Protein AF-A0A2N1XE10-F1 (afdb_monomer_lite)

Structure (mmCIF, N/CA/C/O backbone):
data_AF-A0A2N1XE10-F1
#
_entry.id   AF-A0A2N1XE10-F1
#
loop_
_atom_site.group_PDB
_atom_site.id
_atom_site.type_symbol
_atom_site.label_atom_id
_atom_site.label_alt_id
_atom_site.label_comp_id
_atom_site.label_asym_id
_atom_site.label_entity_id
_atom_site.label_seq_id
_atom_site.pdbx_PDB_ins_code
_atom_site.Cartn_x
_atom_site.Cartn_y
_atom_site.Cartn_z
_atom_site.occupancy
_atom_site.B_iso_or_equiv
_atom_site.auth_seq_id
_atom_site.auth_comp_id
_atom_site.auth_asym_id
_atom_site.auth_atom_id
_atom_site.pdbx_PDB_model_num
ATOM 1 N N . MET A 1 1 ? -8.753 -11.647 -10.213 1.00 53.75 1 MET A N 1
ATOM 2 C CA . MET A 1 1 ? -7.416 -12.045 -10.712 1.00 53.75 1 MET A CA 1
ATOM 3 C C . MET A 1 1 ? -6.484 -12.242 -9.524 1.00 53.75 1 MET A C 1
ATOM 5 O O . MET A 1 1 ? -6.703 -11.596 -8.513 1.00 53.75 1 MET A O 1
ATOM 9 N N . SER A 1 2 ? -5.475 -13.111 -9.622 1.00 76.75 2 SER A N 1
ATOM 10 C CA . SER A 1 2 ? -4.464 -13.300 -8.570 1.00 76.75 2 SER A CA 1
ATOM 11 C C . SER A 1 2 ? -3.172 -12.560 -8.915 1.00 76.75 2 SER A C 1
ATOM 13 O O . SER A 1 2 ? -2.687 -12.684 -10.038 1.00 76.75 2 SER A O 1
ATOM 15 N N . TYR A 1 3 ? -2.591 -11.858 -7.947 1.00 86.38 3 TYR A N 1
ATOM 16 C CA . TYR A 1 3 ? -1.223 -11.346 -8.006 1.00 86.38 3 TYR A CA 1
ATOM 17 C C . TYR A 1 3 ? -0.330 -12.139 -7.051 1.00 86.38 3 TYR A C 1
ATOM 19 O O . TYR A 1 3 ? -0.805 -12.880 -6.190 1.00 86.38 3 TYR A O 1
ATOM 27 N N . THR A 1 4 ? 0.981 -11.994 -7.200 1.00 89.38 4 THR A N 1
ATOM 28 C CA . THR A 1 4 ? 1.950 -12.519 -6.237 1.00 89.38 4 THR A CA 1
ATOM 29 C C . THR A 1 4 ? 2.837 -11.377 -5.791 1.00 89.38 4 THR A C 1
ATOM 31 O O . THR A 1 4 ? 3.398 -10.660 -6.619 1.00 89.38 4 THR A O 1
ATOM 34 N N . LEU A 1 5 ? 2.959 -11.201 -4.481 1.00 88.69 5 LEU A N 1
ATOM 35 C CA . LEU A 1 5 ? 3.902 -10.252 -3.920 1.00 88.69 5 LEU A CA 1
ATOM 36 C C . LEU A 1 5 ? 5.252 -10.925 -3.746 1.00 88.69 5 LEU A C 1
ATOM 38 O O . LEU A 1 5 ? 5.361 -12.070 -3.313 1.00 88.69 5 LEU A O 1
ATOM 42 N N . HIS A 1 6 ? 6.307 -10.178 -4.053 1.00 89.62 6 HIS A N 1
ATOM 43 C CA . HIS A 1 6 ? 7.624 -10.573 -3.595 1.00 89.62 6 HIS A CA 1
ATOM 44 C C . HIS A 1 6 ? 7.621 -10.636 -2.062 1.00 89.62 6 HIS A C 1
ATOM 46 O O . HIS A 1 6 ? 7.027 -9.783 -1.405 1.00 89.62 6 HIS A O 1
ATOM 52 N N . ARG A 1 7 ? 8.338 -11.598 -1.478 1.00 91.12 7 ARG A N 1
ATOM 53 C CA . ARG A 1 7 ? 8.363 -11.820 -0.022 1.00 91.12 7 ARG A CA 1
ATOM 54 C C . ARG A 1 7 ? 8.777 -10.570 0.773 1.00 91.12 7 ARG A C 1
ATOM 56 O O . ARG A 1 7 ? 8.369 -10.401 1.917 1.00 91.12 7 ARG A O 1
ATOM 63 N N . ASP A 1 8 ? 9.625 -9.717 0.195 1.00 88.00 8 ASP A N 1
ATOM 64 C CA . ASP A 1 8 ? 9.962 -8.403 0.770 1.00 88.00 8 ASP A CA 1
ATOM 65 C C . ASP A 1 8 ? 8.778 -7.434 0.743 1.00 88.00 8 ASP A C 1
ATOM 67 O O . ASP A 1 8 ? 8.508 -6.781 1.742 1.00 88.00 8 ASP A O 1
ATOM 71 N N . ALA A 1 9 ? 8.018 -7.392 -0.351 1.00 88.25 9 ALA A N 1
ATOM 72 C CA . ALA A 1 9 ? 6.837 -6.541 -0.462 1.00 88.25 9 ALA A CA 1
ATOM 73 C C . ALA A 1 9 ? 5.732 -6.962 0.522 1.00 88.25 9 ALA A C 1
ATOM 75 O O . ALA A 1 9 ? 5.098 -6.104 1.130 1.00 88.25 9 ALA A O 1
ATOM 76 N N . GLU A 1 10 ? 5.548 -8.267 0.751 1.00 92.44 10 GLU A N 1
ATOM 77 C CA . GLU A 1 10 ? 4.642 -8.764 1.800 1.00 92.44 10 GLU A CA 1
ATOM 78 C C . GLU A 1 10 ? 5.054 -8.267 3.192 1.00 92.44 10 GLU A C 1
ATOM 80 O O . GLU A 1 10 ? 4.208 -7.854 3.991 1.00 92.44 10 GLU A O 1
ATOM 85 N N . ARG A 1 11 ? 6.363 -8.276 3.487 1.00 93.25 11 ARG A N 1
ATOM 86 C CA . ARG A 1 11 ? 6.899 -7.767 4.758 1.00 93.25 11 ARG A CA 1
ATOM 87 C C . ARG A 1 11 ? 6.675 -6.268 4.907 1.00 93.25 11 ARG A C 1
ATOM 89 O O . ARG A 1 11 ? 6.226 -5.841 5.969 1.00 93.25 11 ARG A O 1
ATOM 96 N N . GLU A 1 12 ? 6.950 -5.495 3.862 1.00 91.94 12 GLU A N 1
ATOM 97 C CA . GLU A 1 12 ? 6.745 -4.045 3.856 1.00 91.94 12 GLU A CA 1
ATOM 98 C C . GLU A 1 12 ? 5.266 -3.682 4.038 1.00 91.94 12 GLU A C 1
ATOM 100 O O . GLU A 1 12 ? 4.932 -2.840 4.875 1.00 91.94 12 GLU A O 1
ATOM 105 N N . LEU A 1 13 ? 4.355 -4.380 3.350 1.00 94.12 13 LEU A N 1
ATOM 106 C CA . LEU A 1 13 ? 2.913 -4.188 3.510 1.00 94.12 13 LEU A CA 1
ATOM 107 C C . LEU A 1 13 ? 2.464 -4.469 4.952 1.00 94.12 13 LEU A C 1
ATOM 109 O O . LEU A 1 13 ? 1.746 -3.667 5.557 1.00 94.12 13 LEU A O 1
ATOM 113 N N . ALA A 1 14 ? 2.926 -5.577 5.539 1.00 95.69 14 ALA A N 1
ATOM 114 C CA . ALA A 1 14 ? 2.623 -5.927 6.925 1.00 95.69 14 ALA A CA 1
ATOM 115 C C . ALA A 1 14 ? 3.198 -4.905 7.924 1.00 95.69 14 ALA A C 1
ATOM 117 O O . ALA A 1 14 ? 2.539 -4.554 8.912 1.00 95.69 14 ALA A O 1
ATOM 118 N N . HIS A 1 15 ? 4.411 -4.407 7.671 1.00 95.31 15 HIS A N 1
ATOM 119 C CA . HIS A 1 15 ? 5.053 -3.383 8.489 1.00 95.31 15 HIS A CA 1
ATOM 120 C C . HIS A 1 15 ? 4.277 -2.058 8.442 1.00 95.31 15 HIS A C 1
ATOM 122 O O . HIS A 1 15 ? 3.931 -1.513 9.495 1.00 95.31 15 HIS A O 1
ATOM 128 N N . ALA A 1 16 ? 3.907 -1.595 7.247 1.00 92.06 16 ALA A N 1
ATOM 129 C CA . ALA A 1 16 ? 3.101 -0.394 7.049 1.00 92.06 16 ALA A CA 1
ATOM 130 C C . ALA A 1 16 ? 1.713 -0.515 7.701 1.00 92.06 16 ALA A C 1
ATOM 132 O O . ALA A 1 16 ? 1.284 0.385 8.428 1.00 92.06 16 ALA A O 1
ATOM 133 N N . ALA A 1 17 ? 1.034 -1.657 7.546 1.00 94.50 17 ALA A N 1
ATOM 134 C CA . ALA A 1 17 ? -0.254 -1.901 8.194 1.00 94.50 17 ALA A CA 1
ATOM 135 C C . ALA A 1 17 ? -0.145 -1.839 9.728 1.00 94.50 17 ALA A C 1
ATOM 137 O O . ALA A 1 17 ? -0.983 -1.229 10.401 1.00 94.50 17 ALA A O 1
ATOM 138 N N . ARG A 1 18 ? 0.918 -2.423 10.302 1.00 96.50 18 ARG A N 1
ATOM 139 C CA . ARG A 1 18 ? 1.193 -2.346 11.745 1.00 96.50 18 ARG A CA 1
ATOM 140 C C . ARG A 1 18 ? 1.459 -0.912 12.195 1.00 96.50 18 ARG A C 1
ATOM 142 O O . ARG A 1 18 ? 0.963 -0.529 13.256 1.00 96.50 18 ARG A O 1
ATOM 149 N N . PHE A 1 19 ? 2.215 -0.145 11.414 1.00 94.00 19 PHE A N 1
ATOM 150 C CA . PHE A 1 19 ? 2.480 1.265 11.676 1.00 94.00 19 PHE A CA 1
ATOM 151 C C . PHE A 1 19 ? 1.178 2.072 11.699 1.00 94.00 19 PHE A C 1
ATOM 153 O O . PHE A 1 19 ? 0.852 2.658 12.727 1.00 94.00 19 PHE A O 1
ATOM 160 N N . TYR A 1 20 ? 0.366 2.014 10.640 1.00 91.31 20 TYR A N 1
ATOM 161 C CA . TYR A 1 20 ? -0.894 2.764 10.582 1.00 91.31 20 TYR A CA 1
ATOM 162 C C . TYR A 1 20 ? -1.877 2.359 11.675 1.00 91.31 20 TYR A C 1
ATOM 164 O O . TYR A 1 20 ? -2.584 3.209 12.213 1.00 91.31 20 TYR A O 1
ATOM 172 N N . ARG A 1 21 ? -1.884 1.079 12.063 1.00 94.69 21 ARG A N 1
ATOM 173 C CA . ARG A 1 21 ? -2.705 0.609 13.184 1.00 94.69 21 ARG A CA 1
ATOM 174 C C . ARG A 1 21 ? -2.287 1.247 14.500 1.00 94.69 21 ARG A C 1
ATOM 176 O O . ARG A 1 21 ? -3.152 1.546 15.318 1.00 94.69 21 ARG A O 1
ATOM 183 N N . ARG A 1 22 ? -0.980 1.417 14.707 1.00 95.06 22 ARG A N 1
ATOM 184 C CA . ARG A 1 22 ? -0.416 2.027 15.913 1.00 95.06 22 ARG A CA 1
ATOM 185 C C . ARG A 1 22 ? -0.638 3.538 15.934 1.00 95.06 22 ARG A C 1
ATOM 187 O O . ARG A 1 22 ? -1.080 4.047 16.953 1.00 95.06 22 ARG A O 1
ATOM 194 N N . GLU A 1 23 ? -0.369 4.224 14.826 1.00 92.25 23 GLU A N 1
ATOM 195 C CA . GLU A 1 23 ? -0.385 5.693 14.777 1.00 92.25 23 GLU A CA 1
ATOM 196 C C . GLU A 1 23 ? -1.781 6.293 14.539 1.00 92.25 23 GLU A C 1
ATOM 198 O O . GLU A 1 23 ? -2.071 7.381 15.024 1.00 92.25 23 GLU A O 1
ATOM 203 N N . GLY A 1 24 ? -2.659 5.613 13.793 1.00 86.38 24 GLY A N 1
ATOM 204 C CA . GLY A 1 24 ? -3.966 6.161 13.392 1.00 86.38 24 GLY A CA 1
ATOM 205 C C . GLY A 1 24 ? -5.152 5.218 13.577 1.00 86.38 24 GLY A C 1
ATOM 206 O O . GLY A 1 24 ? -6.262 5.524 13.137 1.00 86.38 24 GLY A O 1
ATOM 207 N N . GLY A 1 25 ? -4.941 4.078 14.235 1.00 92.75 25 GLY A N 1
ATOM 208 C CA . GLY A 1 25 ? -5.999 3.135 14.570 1.00 92.75 25 GLY A CA 1
ATOM 209 C C . GLY A 1 25 ? -6.563 2.364 13.374 1.00 92.75 25 GLY A C 1
ATOM 210 O O . GLY A 1 25 ? -6.094 2.442 12.239 1.00 92.75 25 GLY A O 1
ATOM 211 N N . ARG A 1 26 ? -7.607 1.573 13.651 1.00 95.00 26 ARG A N 1
ATOM 212 C CA . ARG A 1 26 ? -8.156 0.585 12.706 1.00 95.00 26 ARG A CA 1
ATOM 213 C C . ARG A 1 26 ? -8.680 1.200 11.410 1.00 95.00 26 ARG A C 1
ATOM 215 O O . ARG A 1 26 ? -8.460 0.628 10.350 1.00 95.00 26 ARG A O 1
ATOM 222 N N . ALA A 1 27 ? -9.353 2.346 11.495 1.00 93.12 27 ALA A N 1
ATOM 223 C CA . ALA A 1 27 ? -9.940 2.998 10.326 1.00 93.12 27 ALA A CA 1
ATOM 224 C C . ALA A 1 27 ? -8.867 3.45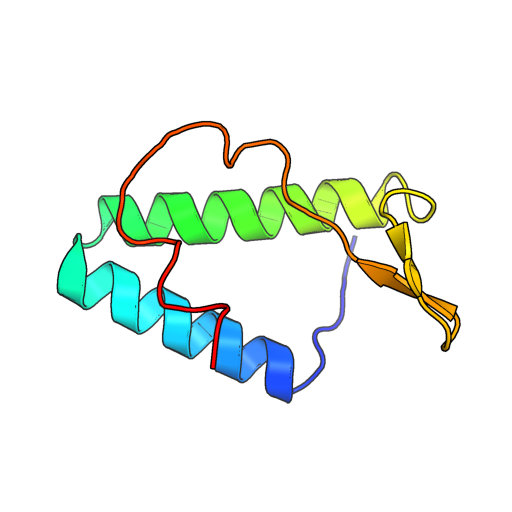6 9.326 1.00 93.12 27 ALA A C 1
ATOM 226 O O . ALA A 1 27 ? -9.058 3.321 8.120 1.00 93.12 27 ALA A O 1
ATOM 227 N N . LEU A 1 28 ? -7.724 3.952 9.817 1.00 90.38 28 LEU A N 1
ATOM 228 C CA . LEU A 1 28 ? -6.624 4.357 8.947 1.00 90.38 28 LEU A CA 1
ATOM 229 C C . LEU A 1 28 ? -5.922 3.147 8.322 1.00 90.38 28 LEU A C 1
ATOM 231 O O . LEU A 1 28 ? -5.612 3.178 7.136 1.00 90.38 28 LEU A O 1
ATOM 235 N N . THR A 1 29 ? -5.717 2.069 9.085 1.00 94.56 29 THR A N 1
ATOM 236 C CA . THR A 1 29 ? -5.167 0.817 8.538 1.00 94.56 29 THR A CA 1
ATOM 237 C C . THR A 1 29 ? -6.049 0.232 7.445 1.00 94.56 29 THR A C 1
ATOM 239 O O . THR A 1 29 ? -5.519 -0.190 6.426 1.00 94.56 29 THR A O 1
ATOM 242 N N . ALA A 1 30 ? -7.371 0.210 7.650 1.00 94.44 30 ALA A N 1
ATOM 243 C CA . ALA A 1 30 ? -8.313 -0.305 6.66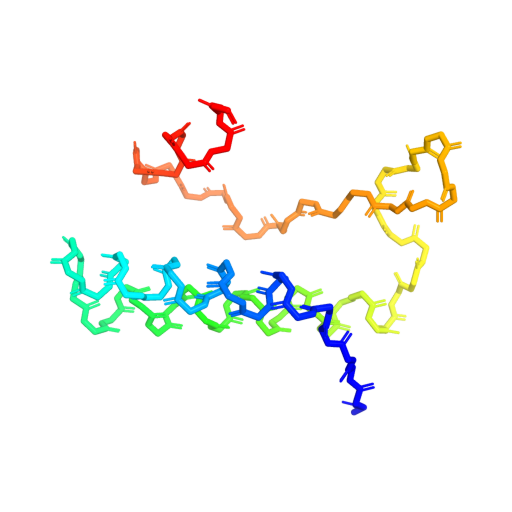1 1.00 94.44 30 ALA A CA 1
ATOM 244 C C . ALA A 1 30 ? -8.210 0.487 5.353 1.00 94.44 30 ALA A C 1
ATOM 246 O O . ALA A 1 30 ? -7.907 -0.094 4.323 1.00 94.44 30 ALA A O 1
ATOM 247 N N . ARG A 1 31 ? -8.287 1.824 5.426 1.00 92.88 31 ARG A N 1
ATOM 248 C CA . ARG A 1 31 ? -8.123 2.691 4.247 1.00 92.88 31 ARG A CA 1
ATOM 249 C C . ARG A 1 31 ? -6.796 2.482 3.518 1.00 92.88 31 ARG A C 1
ATOM 251 O O . ARG A 1 31 ? -6.761 2.546 2.299 1.00 92.88 31 ARG A O 1
ATOM 258 N N . PHE A 1 32 ? -5.707 2.264 4.254 1.00 93.06 32 PHE A N 1
ATOM 259 C CA . PHE A 1 32 ? -4.405 1.969 3.655 1.00 93.06 32 PHE A CA 1
ATOM 260 C C . PHE A 1 32 ? -4.411 0.642 2.878 1.00 93.06 32 PHE A C 1
ATOM 262 O O . PHE A 1 32 ? -3.872 0.586 1.777 1.00 93.06 32 PHE A O 1
ATOM 269 N N . LEU A 1 33 ? -5.011 -0.409 3.442 1.00 94.62 33 LEU A N 1
ATOM 270 C CA . LEU A 1 33 ? -5.101 -1.715 2.785 1.00 94.62 33 LEU A CA 1
ATOM 271 C C . LEU A 1 33 ? -6.054 -1.686 1.584 1.00 94.62 33 LEU A C 1
ATOM 273 O O . LEU A 1 33 ? -5.725 -2.264 0.554 1.00 94.62 33 LEU A O 1
ATOM 277 N N . ASP A 1 34 ? -7.172 -0.968 1.691 1.00 94.00 34 ASP A N 1
ATOM 278 C CA . ASP A 1 34 ? -8.114 -0.776 0.583 1.00 94.00 34 ASP A CA 1
ATOM 279 C C . ASP A 1 34 ? -7.431 -0.064 -0.597 1.00 94.00 34 ASP A C 1
ATOM 281 O O . ASP A 1 34 ? -7.573 -0.467 -1.746 1.00 94.00 34 ASP A O 1
ATOM 285 N N . GLU A 1 35 ? -6.628 0.966 -0.315 1.00 92.31 35 GLU A N 1
ATOM 286 C CA . GLU A 1 35 ? -5.875 1.699 -1.338 1.00 92.31 35 GLU A CA 1
ATOM 287 C C . GLU A 1 35 ? -4.785 0.844 -1.997 1.00 92.31 35 GLU A C 1
ATOM 289 O O . GLU A 1 35 ? -4.521 0.960 -3.199 1.00 92.31 35 GLU A O 1
ATOM 294 N N . PHE A 1 36 ? -4.135 -0.013 -1.209 1.00 92.19 36 PHE A N 1
ATOM 295 C CA . PHE A 1 36 ? -3.178 -0.973 -1.735 1.00 92.19 36 PHE A CA 1
ATOM 296 C C . PHE A 1 36 ? -3.857 -1.946 -2.705 1.00 92.19 36 PHE A C 1
ATOM 298 O O . PHE A 1 36 ? -3.373 -2.112 -3.822 1.00 92.19 36 PHE A O 1
ATOM 305 N N . GLU A 1 37 ? -4.989 -2.535 -2.315 1.00 92.12 37 GLU A N 1
ATOM 306 C CA . GLU A 1 37 ? -5.719 -3.474 -3.171 1.00 92.12 37 GLU A CA 1
ATOM 307 C C . GLU A 1 37 ? -6.214 -2.781 -4.448 1.00 92.12 37 GLU A C 1
ATOM 309 O O . GLU A 1 37 ? -5.970 -3.276 -5.546 1.00 92.12 37 GLU A O 1
ATOM 314 N N . HIS A 1 38 ? -6.767 -1.571 -4.330 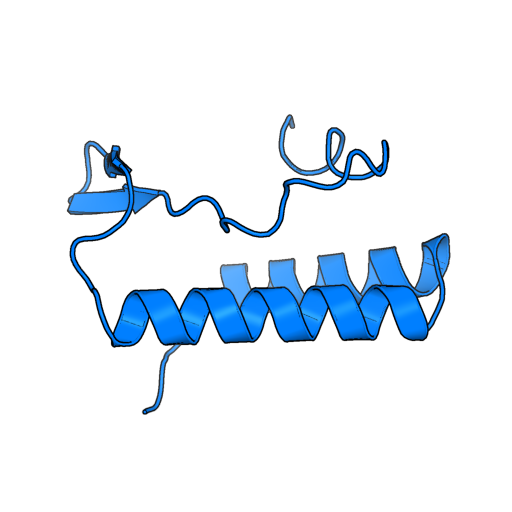1.00 90.94 38 HIS A N 1
ATOM 315 C CA . HIS A 1 38 ? -7.177 -0.774 -5.486 1.00 90.94 38 HIS A CA 1
ATOM 316 C C . HIS A 1 38 ? -6.014 -0.492 -6.455 1.00 90.94 38 HIS A C 1
ATOM 318 O O . HIS A 1 38 ? -6.167 -0.560 -7.675 1.00 90.94 38 HIS A O 1
ATOM 324 N N . SER A 1 39 ? -4.817 -0.217 -5.928 1.00 89.81 39 SER A N 1
ATOM 325 C CA . SER A 1 39 ? -3.613 -0.042 -6.752 1.00 89.81 39 SER A CA 1
ATOM 326 C C . SER A 1 39 ? -3.249 -1.312 -7.517 1.00 89.81 39 SER A C 1
ATOM 328 O O . SER A 1 39 ? -2.821 -1.241 -8.670 1.00 89.81 39 SER A O 1
ATOM 330 N N . VAL A 1 40 ? -3.391 -2.472 -6.876 1.00 90.31 40 VAL A N 1
ATOM 331 C CA . VAL A 1 40 ? -3.093 -3.767 -7.490 1.00 90.31 40 VAL A CA 1
ATOM 332 C C . VAL A 1 40 ? -4.112 -4.105 -8.573 1.00 90.31 40 VAL A C 1
ATOM 334 O O . VAL A 1 40 ? -3.711 -4.529 -9.656 1.00 90.31 40 VAL A O 1
ATOM 337 N N . GLU A 1 41 ? -5.398 -3.858 -8.331 1.00 90.19 41 GLU A N 1
ATOM 338 C CA . GLU A 1 41 ? -6.456 -4.008 -9.335 1.00 90.19 41 GLU A CA 1
ATOM 339 C C . GLU A 1 41 ? -6.142 -3.186 -10.591 1.00 90.19 41 GLU A C 1
ATOM 341 O O . GLU A 1 41 ? -6.096 -3.739 -11.691 1.00 90.19 41 GLU A O 1
ATOM 346 N N . LEU A 1 42 ? -5.790 -1.906 -10.430 1.00 89.31 42 LEU A N 1
ATOM 347 C CA . LEU A 1 42 ? -5.407 -1.041 -11.549 1.00 89.31 42 LEU A CA 1
ATOM 348 C C . LEU A 1 42 ? -4.186 -1.563 -12.317 1.00 89.31 42 LEU A C 1
ATOM 350 O O . LEU A 1 42 ? -4.143 -1.475 -13.544 1.00 89.31 42 LEU A O 1
ATOM 354 N N . LEU A 1 43 ? -3.184 -2.104 -11.620 1.00 87.50 43 LEU A N 1
ATOM 355 C CA . LEU A 1 43 ? -1.982 -2.653 -12.254 1.00 87.50 43 LEU A CA 1
ATOM 356 C C . LEU A 1 43 ? -2.252 -3.957 -13.006 1.00 87.50 43 LEU A C 1
ATOM 358 O O . LEU A 1 43 ? -1.614 -4.216 -14.027 1.00 87.50 43 LEU A O 1
ATOM 362 N N . ILE A 1 44 ? -3.195 -4.765 -12.526 1.00 87.75 44 ILE A N 1
ATOM 363 C CA . ILE A 1 44 ? -3.655 -5.967 -13.225 1.00 87.75 44 ILE A CA 1
ATOM 364 C C . ILE A 1 44 ? -4.442 -5.577 -14.481 1.00 87.75 44 ILE A C 1
ATOM 366 O O . ILE A 1 44 ? -4.216 -6.152 -15.546 1.00 87.75 44 ILE A O 1
ATOM 370 N N . GLU A 1 45 ? -5.357 -4.613 -14.365 1.00 90.62 45 GLU A N 1
ATOM 371 C CA . GLU A 1 45 ? -6.209 -4.156 -15.470 1.00 90.62 45 GLU A CA 1
ATOM 372 C C . GLU A 1 45 ? -5.424 -3.386 -16.537 1.00 90.62 45 GLU A C 1
ATOM 374 O O . GLU A 1 45 ? -5.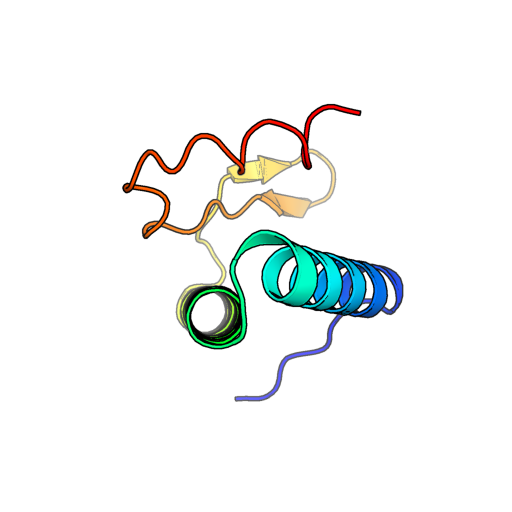715 -3.482 -17.733 1.00 90.62 45 GLU A O 1
ATOM 379 N N . HIS A 1 46 ? -4.393 -2.648 -16.123 1.00 89.00 46 HIS A N 1
ATOM 380 C CA . HIS A 1 46 ? -3.594 -1.809 -17.005 1.00 89.00 46 HIS A CA 1
ATOM 381 C C . HIS A 1 46 ? -2.081 -1.981 -16.761 1.00 89.00 46 HIS A C 1
ATOM 383 O O . HIS A 1 46 ? -1.426 -1.056 -16.284 1.00 89.00 46 HIS A O 1
ATOM 389 N N . PRO A 1 47 ? -1.458 -3.100 -17.181 1.00 84.31 47 PRO A N 1
ATOM 390 C CA . PRO A 1 47 ? -0.049 -3.406 -16.875 1.00 84.31 47 PRO A CA 1
ATOM 391 C C . PRO A 1 47 ? 0.982 -2.378 -17.374 1.00 84.31 47 PRO A C 1
ATOM 393 O O . PRO A 1 47 ? 2.129 -2.362 -16.933 1.00 84.31 47 PRO A O 1
ATOM 396 N N . GLY A 1 48 ? 0.595 -1.521 -18.324 1.00 84.75 48 GLY A N 1
ATOM 397 C CA . GLY A 1 48 ? 1.451 -0.472 -18.876 1.00 84.75 48 GLY A CA 1
ATOM 398 C C . GLY A 1 48 ? 1.529 0.810 -18.040 1.00 84.75 48 GLY A C 1
ATOM 399 O O . GLY A 1 48 ? 2.329 1.685 -18.379 1.00 84.75 48 GLY A O 1
ATOM 400 N N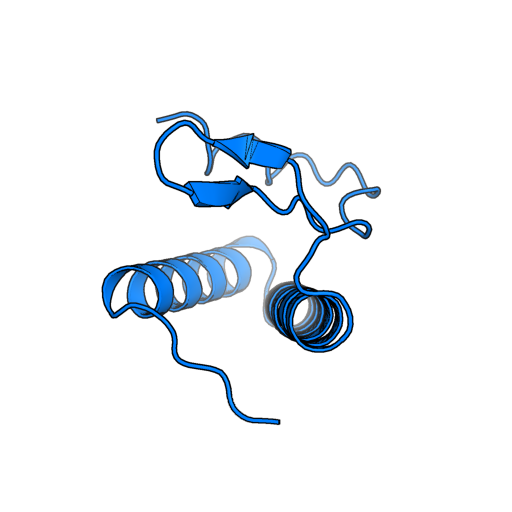 . ILE A 1 49 ? 0.720 0.959 -16.984 1.00 84.00 49 ILE A N 1
ATOM 401 C CA . ILE A 1 49 ? 0.707 2.179 -16.164 1.00 84.00 49 ILE A CA 1
ATOM 402 C C . ILE A 1 49 ? 1.919 2.239 -15.226 1.00 84.00 49 ILE A C 1
ATOM 404 O O . ILE A 1 49 ? 2.475 1.226 -14.808 1.00 84.00 49 ILE A O 1
ATOM 408 N N . GLY A 1 50 ? 2.334 3.458 -14.884 1.00 79.75 50 GLY A N 1
ATOM 409 C CA . GLY A 1 50 ? 3.527 3.713 -14.078 1.00 79.75 50 GLY A CA 1
ATOM 410 C C . GLY A 1 50 ? 4.757 4.081 -14.909 1.00 79.75 50 GLY A C 1
ATOM 411 O O . GLY A 1 50 ? 4.821 3.868 -16.122 1.00 79.75 50 GLY A O 1
ATOM 412 N N . SER A 1 51 ? 5.737 4.677 -14.235 1.00 83.56 51 SER A N 1
ATOM 413 C CA . SER A 1 51 ? 6.964 5.169 -14.858 1.00 83.56 51 SER A CA 1
ATOM 414 C C . SER A 1 51 ? 7.951 4.021 -15.063 1.00 83.56 51 SER A C 1
ATOM 416 O O . SER A 1 51 ? 8.232 3.314 -14.094 1.00 83.56 51 SER A O 1
ATOM 418 N N . PRO A 1 52 ? 8.498 3.822 -16.273 1.00 81.12 52 PRO A N 1
ATOM 419 C CA . PRO A 1 52 ? 9.507 2.797 -16.503 1.00 81.12 52 PRO A CA 1
ATOM 420 C C . PRO A 1 52 ? 10.773 3.086 -15.690 1.00 81.12 52 PRO A C 1
ATOM 422 O O . PRO A 1 52 ? 11.153 4.242 -15.488 1.00 81.12 52 PRO A O 1
ATOM 425 N N . THR A 1 53 ? 11.433 2.027 -15.243 1.00 78.75 53 THR A N 1
ATOM 426 C CA . THR A 1 53 ? 12.766 2.066 -14.641 1.00 78.75 53 THR A CA 1
ATOM 427 C C . THR A 1 53 ? 13.775 1.369 -15.548 1.00 78.75 53 THR A C 1
ATOM 429 O O . THR A 1 53 ? 13.414 0.746 -16.545 1.00 78.75 53 THR A O 1
ATOM 432 N N . SER A 1 54 ? 15.056 1.450 -15.193 1.00 76.06 54 SER A N 1
ATOM 433 C CA . SER A 1 54 ? 16.161 0.866 -15.960 1.00 76.06 54 SER A CA 1
ATOM 434 C C . SER A 1 54 ? 16.156 -0.671 -16.050 1.00 76.06 54 SER A C 1
ATOM 436 O O . SER A 1 54 ? 16.978 -1.214 -16.778 1.00 76.06 54 SER A O 1
ATOM 438 N N . ASP A 1 55 ? 15.280 -1.366 -15.315 1.00 74.62 55 ASP A N 1
ATOM 439 C CA . ASP A 1 55 ? 15.280 -2.835 -15.148 1.00 74.62 55 ASP A CA 1
ATOM 440 C C . ASP A 1 55 ? 13.947 -3.481 -15.582 1.00 74.62 55 ASP A C 1
ATOM 442 O O . ASP A 1 55 ? 13.462 -4.413 -14.949 1.00 74.62 55 ASP A O 1
ATOM 446 N N . ASP A 1 56 ? 13.282 -2.905 -16.591 1.00 71.94 56 ASP A N 1
ATOM 447 C CA . ASP A 1 56 ? 11.945 -3.314 -17.075 1.00 71.94 56 ASP A CA 1
ATOM 448 C C . ASP A 1 56 ? 10.850 -3.334 -15.982 1.00 71.94 56 ASP A C 1
ATOM 450 O O . ASP A 1 56 ? 9.764 -3.893 -16.135 1.00 71.94 56 ASP A O 1
ATOM 454 N N . ARG A 1 57 ? 11.114 -2.674 -14.845 1.00 77.12 57 ARG A N 1
ATOM 455 C CA . ARG A 1 57 ? 10.136 -2.464 -13.774 1.00 77.12 57 ARG A CA 1
ATOM 456 C C . ARG A 1 57 ? 9.399 -1.158 -14.014 1.00 77.12 57 ARG A C 1
ATOM 458 O O . ARG A 1 57 ? 9.901 -0.238 -14.660 1.00 77.12 57 ARG A O 1
ATOM 465 N N . ARG A 1 58 ? 8.210 -1.044 -13.432 1.00 83.06 58 ARG A N 1
ATOM 466 C CA . ARG A 1 58 ? 7.432 0.195 -13.437 1.00 83.06 58 ARG A CA 1
ATOM 467 C C . ARG A 1 58 ? 7.174 0.657 -12.018 1.00 83.06 58 ARG A C 1
ATOM 469 O O . ARG A 1 58 ? 6.797 -0.128 -11.155 1.00 83.06 58 ARG A O 1
ATOM 476 N N . TRP A 1 59 ? 7.397 1.940 -11.776 1.00 81.19 59 TRP A N 1
ATOM 477 C CA . TRP A 1 59 ? 7.016 2.592 -10.534 1.00 81.19 59 TRP A CA 1
ATOM 478 C C . TRP A 1 59 ? 5.602 3.122 -10.678 1.00 81.19 59 TRP A C 1
ATOM 480 O O . TRP A 1 59 ? 5.341 4.038 -11.462 1.00 81.19 59 TRP A O 1
ATOM 490 N N . PHE A 1 60 ? 4.691 2.551 -9.902 1.00 78.31 60 PHE A N 1
ATOM 491 C CA . PHE A 1 60 ? 3.319 3.012 -9.826 1.00 78.31 60 PHE A CA 1
ATOM 492 C C . PHE A 1 60 ? 3.122 3.839 -8.563 1.00 78.31 60 PHE A C 1
ATOM 494 O O . PHE A 1 60 ? 3.332 3.369 -7.447 1.00 78.31 60 PHE A O 1
ATOM 501 N N . ARG A 1 61 ? 2.730 5.099 -8.745 1.00 74.62 61 ARG A N 1
ATOM 502 C CA . ARG A 1 61 ? 2.256 5.939 -7.651 1.00 74.62 61 ARG A CA 1
ATOM 503 C C . ARG A 1 61 ? 0.743 5.821 -7.611 1.00 74.62 61 ARG A C 1
ATOM 505 O O . ARG A 1 61 ? 0.099 6.172 -8.598 1.00 74.62 61 ARG A O 1
ATOM 512 N N . SER A 1 62 ? 0.200 5.401 -6.472 1.00 64.00 62 SER A N 1
ATOM 513 C CA . SER A 1 62 ? -1.248 5.302 -6.344 1.00 64.00 62 SER A CA 1
ATOM 514 C C . SER A 1 62 ? -1.931 6.669 -6.527 1.00 64.00 62 SER A C 1
ATOM 516 O O . SER A 1 62 ? -1.490 7.656 -5.921 1.00 64.00 62 SER A O 1
ATOM 518 N N . PRO A 1 63 ? -2.992 6.765 -7.349 1.00 58.59 63 PRO A N 1
ATOM 519 C CA . PRO A 1 63 ? -3.667 8.025 -7.639 1.00 58.59 63 PRO A CA 1
ATOM 520 C C . PRO A 1 63 ? -4.426 8.631 -6.447 1.00 58.59 63 PRO A C 1
ATOM 522 O O . PRO A 1 63 ? -4.595 9.855 -6.422 1.00 58.59 63 PRO A O 1
ATOM 525 N N . ALA A 1 64 ? -4.840 7.854 -5.433 1.00 56.19 64 ALA A N 1
ATOM 526 C CA . ALA A 1 64 ? -5.581 8.402 -4.289 1.00 56.19 64 ALA A CA 1
ATOM 527 C C . ALA A 1 64 ? -4.691 9.036 -3.204 1.00 56.19 64 ALA A C 1
ATOM 529 O O . ALA A 1 64 ? -5.198 9.558 -2.209 1.00 56.19 64 ALA A O 1
ATOM 530 N N . SER A 1 65 ? -3.373 9.162 -3.426 1.00 56.38 65 SER A N 1
ATOM 531 C CA . SER A 1 65 ? -2.463 9.915 -2.544 1.00 56.38 65 SER A CA 1
ATOM 532 C C . SER A 1 65 ? -2.683 11.445 -2.570 1.00 56.38 65 SER A C 1
ATOM 534 O O . SER A 1 65 ? -1.771 12.222 -2.277 1.00 56.38 65 SER A O 1
ATOM 536 N N . ARG A 1 66 ? -3.875 11.912 -2.957 1.00 46.88 66 ARG A N 1
ATOM 537 C CA . ARG A 1 66 ? -4.239 13.328 -3.099 1.00 46.88 66 ARG A CA 1
ATOM 538 C C . ARG A 1 66 ? -4.823 13.939 -1.817 1.00 46.88 66 ARG A C 1
ATOM 540 O O . ARG A 1 66 ? -5.351 15.046 -1.855 1.00 46.88 66 ARG A O 1
ATOM 547 N N . THR A 1 67 ? -4.677 13.266 -0.674 1.00 42.44 67 THR A N 1
ATOM 548 C CA . THR A 1 67 ? -4.908 13.850 0.655 1.00 42.44 67 THR A CA 1
ATOM 549 C C . THR A 1 67 ? -3.575 14.111 1.360 1.00 42.44 67 THR A C 1
ATOM 551 O O . THR A 1 67 ? -2.816 13.163 1.575 1.00 42.44 67 THR A O 1
ATOM 554 N N . PRO A 1 68 ? -3.266 15.356 1.765 1.00 39.03 68 PRO A N 1
ATOM 555 C CA . PRO A 1 68 ? -2.067 15.660 2.529 1.00 39.03 68 PRO A CA 1
ATOM 556 C C . PRO A 1 68 ? -2.283 15.262 3.995 1.00 39.03 68 PRO A C 1
ATOM 558 O O . PRO A 1 68 ? -2.458 16.115 4.857 1.00 39.03 68 PRO A O 1
ATOM 561 N N . SER A 1 69 ? -2.269 13.967 4.308 1.00 41.28 69 SER A N 1
ATOM 562 C CA . SER A 1 69 ? -1.932 13.543 5.665 1.00 41.28 69 SER A CA 1
ATOM 563 C C . SER A 1 69 ? -0.406 13.486 5.744 1.00 41.28 69 SER A C 1
ATOM 565 O O . SER A 1 69 ? 0.265 12.704 5.073 1.00 41.28 69 SER A O 1
ATOM 567 N N . SER A 1 70 ? 0.157 14.393 6.536 1.00 39.69 70 SER A N 1
ATOM 568 C CA . S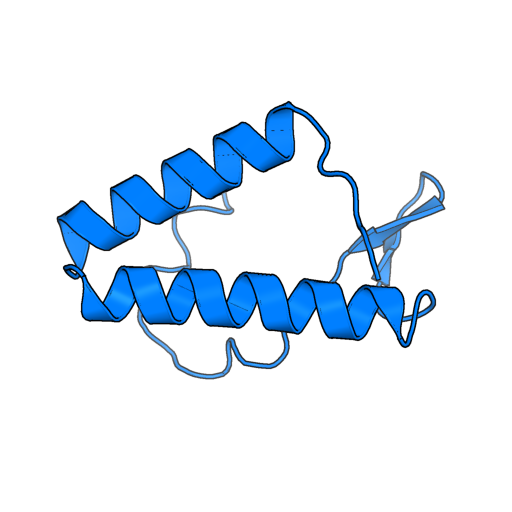ER A 1 70 ? 1.586 14.673 6.741 1.00 39.69 70 SER A CA 1
ATOM 569 C C . SER A 1 70 ? 2.450 13.487 7.208 1.00 39.69 70 SER A C 1
ATOM 571 O O . SER A 1 70 ? 3.633 13.668 7.470 1.00 39.69 70 SER A O 1
ATOM 573 N N . ILE A 1 71 ? 1.904 12.274 7.272 1.00 46.31 71 ILE A N 1
ATOM 574 C CA . ILE A 1 71 ? 2.553 11.077 7.815 1.00 46.31 71 ILE A CA 1
ATOM 575 C C . ILE A 1 71 ? 3.236 10.244 6.709 1.00 46.31 71 ILE A C 1
ATOM 577 O O . ILE A 1 71 ? 4.187 9.518 6.978 1.00 46.31 71 ILE A O 1
ATOM 581 N N . GLY A 1 72 ? 2.828 10.387 5.441 1.00 38.22 72 GLY A N 1
ATOM 582 C CA . GLY A 1 72 ? 3.363 9.577 4.334 1.00 38.22 72 GLY A CA 1
ATOM 583 C C . GLY A 1 72 ? 4.754 9.970 3.809 1.00 38.22 72 GLY A C 1
ATOM 584 O O . GLY A 1 72 ? 5.307 9.250 2.982 1.00 38.22 72 GLY A O 1
ATOM 585 N N . ARG A 1 73 ? 5.336 11.098 4.248 1.00 34.69 73 ARG A N 1
ATOM 586 C CA . ARG A 1 73 ? 6.648 11.569 3.749 1.00 34.69 73 ARG A CA 1
ATOM 587 C C . ARG A 1 73 ? 7.851 10.866 4.386 1.00 34.69 73 ARG A C 1
ATOM 589 O O . ARG A 1 73 ? 8.917 10.881 3.785 1.00 34.69 73 ARG A O 1
ATOM 596 N N . SER A 1 74 ? 7.691 10.236 5.548 1.00 36.97 74 SER A N 1
ATOM 597 C CA . SER A 1 74 ? 8.823 9.704 6.326 1.00 36.97 74 SER A CA 1
ATOM 598 C C . SER A 1 74 ? 9.167 8.242 6.028 1.00 36.97 74 SER A C 1
ATOM 600 O O . SER A 1 74 ? 10.179 7.753 6.507 1.00 36.97 74 SER A O 1
ATOM 602 N N . ILE A 1 75 ? 8.329 7.539 5.262 1.00 41.72 75 ILE A N 1
ATOM 603 C CA . ILE A 1 75 ? 8.460 6.092 5.002 1.00 41.72 75 ILE A CA 1
ATOM 604 C C . ILE A 1 75 ? 9.109 5.754 3.652 1.00 41.72 75 ILE A C 1
ATOM 606 O O . ILE A 1 75 ? 9.375 4.590 3.394 1.00 41.72 75 ILE A O 1
ATOM 610 N N . TRP A 1 76 ? 9.408 6.748 2.808 1.00 37.84 76 TRP A N 1
ATOM 611 C CA . TRP A 1 76 ? 9.959 6.518 1.458 1.00 37.84 76 TRP A CA 1
ATOM 612 C C . TRP A 1 76 ? 11.219 7.341 1.148 1.00 37.84 76 TRP A C 1
ATOM 614 O O . TRP A 1 76 ? 11.654 7.406 0.002 1.00 37.84 76 TRP A O 1
ATOM 624 N N . ALA A 1 77 ? 11.797 7.978 2.165 1.00 31.05 77 ALA A N 1
ATOM 625 C CA . ALA A 1 77 ? 13.096 8.638 2.099 1.00 31.05 77 ALA A CA 1
ATOM 626 C C . ALA A 1 77 ? 13.956 8.128 3.260 1.00 31.05 77 ALA A C 1
ATOM 628 O O . ALA A 1 77 ? 14.077 8.787 4.291 1.00 31.05 77 ALA A O 1
ATOM 629 N N . SER A 1 78 ? 14.485 6.916 3.128 1.00 32.44 78 SER A N 1
ATOM 630 C CA . SER A 1 78 ? 15.619 6.384 3.893 1.00 32.44 78 SER A CA 1
ATOM 631 C C . SER A 1 78 ? 16.250 5.256 3.093 1.00 32.44 78 SER A C 1
ATOM 633 O O . SER A 1 78 ? 15.472 4.459 2.525 1.00 32.44 78 SER A O 1
#

pLDDT: mean 78.27, std 19.91, range [31.05, 96.5]

Radius of gyration: 13.42 Å; chains: 1; bounding box: 26×29×35 Å

Secondary structure (DSSP, 8-state):
------HHHHHHHHHHHHHHHHHHHHHHHHHHHHHHHHHHHHHHH-TT-SEE-TTS-EEPPPTT--S--TTTTSSS--

Foldseek 3Di:
DDDDDDPVRVVVLVVVLVVCCVPPNDVRSVVSVVLVVVQVVCCVVPVPDADQDPPRDGDDDRPPPPDPPVPPPPSPDD

Sequence (78 aa):
MSYTLHRDAERELAHAARFYRREGGRALTARFLDEFEHSVELLIEHPGIGSPTSDDRRWFRSPASRTPSSIGRSIWAS